Protein AF-A0A920S2T4-F1 (afdb_monomer)

Foldseek 3Di:
DVVVVVVVVVVVVVVVVVCVVVVVDDCVPPDDDPDPDPDDDDDDDPDDDPVPPQCVVCVPQPDDPSHDRDDPDPDD

Mean predicted aligned error: 8.11 Å

Secondary structure (DSSP, 8-state):
-HHHHHHHHHHHHHHHHHHGGGGGS--TT-PPP--SS--PPPP-------TT-HHHHHTT-SSB-SSSB----S--

pLDDT: mean 90.24, std 6.74, range [63.22, 97.38]

Nearest PDB structures (foldseek):
  2g5i-assembly1_C  TM=8.599E-01  e=1.525E-02  Staphylococcus aureus
  3ip4-assembly1_C  TM=8.268E-01  e=2.728E-02  Staphylococcus aureus subsp. aureus Mu50

Radius of gyration: 23.76 Å; Cα contacts (8 Å, |Δi|>4): 13; chains: 1; bounding box: 53×22×48 Å

Solvent-accessible surface area (backbone atoms only — not comparable to full-atom values): 5457 Å² total; per-residue (Å²): 113,71,69,60,54,55,51,49,52,52,51,51,53,51,52,52,63,60,56,55,61,60,71,78,58,90,55,96,88,58,81,85,87,87,62,96,64,95,68,77,89,82,84,76,81,99,69,91,79,81,80,82,51,60,70,70,71,51,67,80,45,95,46,85,66,92,80,55,85,74,72,84,80,94,69,135

Structure (mmCIF, N/CA/C/O backbone):
data_AF-A0A920S2T4-F1
#
_entry.id   AF-A0A920S2T4-F1
#
loop_
_atom_site.group_PDB
_atom_site.id
_atom_site.type_symbol
_atom_site.label_atom_id
_atom_site.label_alt_id
_atom_site.label_comp_id
_atom_site.label_asym_id
_atom_site.label_entity_id
_atom_site.label_seq_id
_atom_site.pdbx_PDB_ins_code
_atom_site.Cartn_x
_atom_site.Cartn_y
_atom_site.Cartn_z
_atom_site.occupancy
_atom_site.B_iso_or_equiv
_atom_site.auth_seq_id
_atom_site.auth_comp_id
_atom_site.auth_asym_id
_atom_site.auth_atom_id
_atom_site.pdbx_PDB_model_num
ATOM 1 N N . MET A 1 1 ? 16.030 8.143 18.321 1.00 63.31 1 MET A N 1
ATOM 2 C CA . MET A 1 1 ? 15.169 6.987 17.975 1.00 63.31 1 MET A CA 1
ATOM 3 C C . MET A 1 1 ? 14.093 6.715 19.037 1.00 63.31 1 MET A C 1
ATOM 5 O O . MET A 1 1 ? 12.924 6.867 18.716 1.00 63.31 1 MET A O 1
ATOM 9 N N . LYS A 1 2 ? 14.447 6.456 20.311 1.00 68.44 2 LYS A N 1
ATOM 10 C CA . LYS A 1 2 ? 13.487 6.144 21.402 1.00 68.44 2 LYS A CA 1
ATOM 11 C C . LYS A 1 2 ? 12.329 7.149 21.590 1.00 68.44 2 LYS A C 1
ATOM 13 O O . LYS A 1 2 ? 11.190 6.728 21.730 1.00 68.44 2 LYS A O 1
ATOM 18 N N . ARG A 1 3 ? 12.578 8.467 21.521 1.00 76.00 3 ARG A N 1
ATOM 19 C CA . ARG A 1 3 ? 11.519 9.495 21.690 1.00 76.00 3 ARG A CA 1
ATOM 20 C C . ARG A 1 3 ? 10.440 9.455 20.596 1.00 76.00 3 ARG A C 1
ATOM 22 O O . ARG A 1 3 ? 9.270 9.636 20.905 1.00 76.00 3 ARG A O 1
ATOM 29 N N . LYS A 1 4 ? 10.825 9.184 19.340 1.00 82.38 4 LYS A N 1
ATOM 30 C CA . LYS A 1 4 ? 9.878 9.078 18.213 1.00 82.38 4 LYS A CA 1
ATOM 31 C C . LYS A 1 4 ? 8.949 7.872 18.375 1.00 82.38 4 LYS A C 1
ATOM 33 O O . LYS A 1 4 ? 7.768 7.985 18.091 1.00 82.38 4 LYS A O 1
ATOM 38 N N . LEU A 1 5 ? 9.474 6.754 18.879 1.00 89.06 5 LEU A N 1
ATOM 39 C CA . LEU A 1 5 ? 8.694 5.537 19.110 1.00 89.06 5 LEU A CA 1
ATOM 40 C C . LEU A 1 5 ? 7.650 5.725 20.220 1.00 89.06 5 LEU A C 1
ATOM 42 O O . LEU A 1 5 ? 6.507 5.308 20.068 1.00 89.06 5 LEU A O 1
ATOM 46 N N . VAL A 1 6 ? 8.024 6.411 21.304 1.00 92.56 6 VAL A N 1
ATOM 47 C CA . VAL A 1 6 ? 7.098 6.735 22.403 1.00 92.56 6 VAL A CA 1
ATOM 48 C C . VAL A 1 6 ? 5.990 7.684 21.939 1.00 9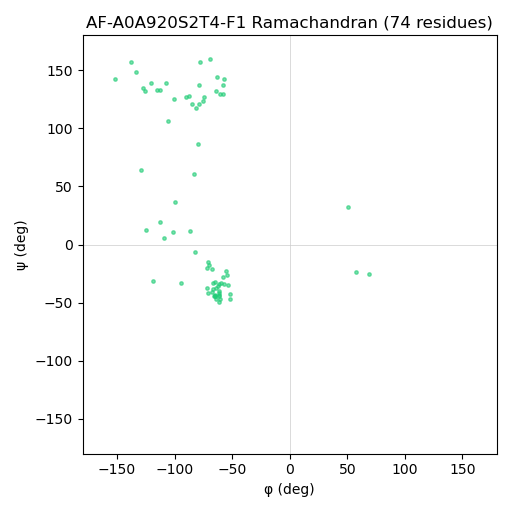2.56 6 VAL A C 1
ATOM 50 O O . VAL A 1 6 ? 4.825 7.443 22.241 1.00 92.56 6 VAL A O 1
A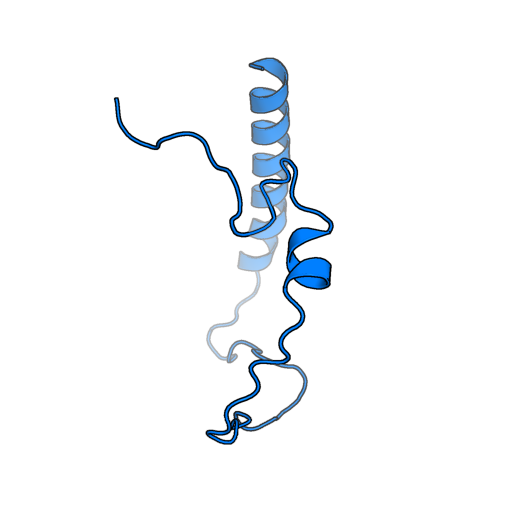TOM 53 N N . ALA A 1 7 ? 6.333 8.729 21.178 1.00 92.88 7 ALA A N 1
ATOM 54 C CA . ALA A 1 7 ? 5.343 9.648 20.615 1.00 92.88 7 ALA A CA 1
ATOM 55 C C . ALA A 1 7 ? 4.373 8.924 19.664 1.00 92.88 7 ALA A C 1
ATOM 57 O O . ALA A 1 7 ? 3.166 8.993 19.863 1.00 92.88 7 ALA A O 1
ATOM 58 N N . LEU A 1 8 ? 4.894 8.131 18.720 1.00 95.31 8 LEU A N 1
ATOM 59 C CA 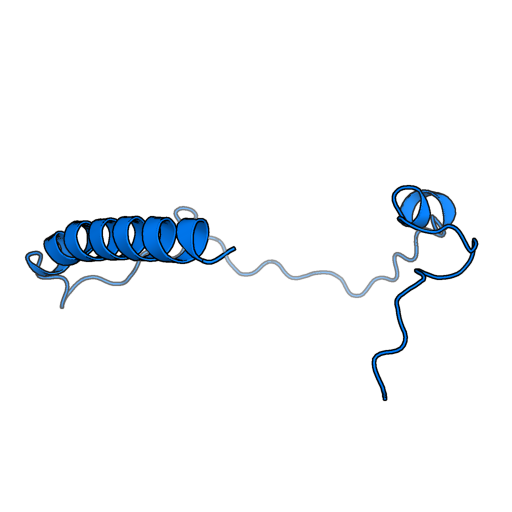. LEU A 1 8 ? 4.072 7.376 17.771 1.00 95.31 8 LEU A CA 1
ATOM 60 C C . LEU A 1 8 ? 3.153 6.363 18.463 1.00 95.31 8 LEU A C 1
ATOM 62 O O . LEU A 1 8 ? 2.001 6.217 18.076 1.00 95.31 8 LEU A O 1
ATOM 66 N N . SER A 1 9 ? 3.642 5.680 19.501 1.00 95.69 9 SER A N 1
ATOM 67 C CA . SER A 1 9 ? 2.825 4.753 20.290 1.00 95.69 9 SER A CA 1
ATOM 68 C C . SER A 1 9 ? 1.653 5.470 20.970 1.00 95.69 9 SER A C 1
ATOM 70 O O . SER A 1 9 ? 0.521 4.978 20.948 1.00 95.69 9 SER A O 1
ATOM 72 N N . LYS A 1 10 ? 1.894 6.667 21.522 1.00 96.12 10 LYS A N 1
ATOM 73 C CA . LYS A 1 10 ? 0.847 7.496 22.131 1.00 96.12 10 LYS A CA 1
ATOM 74 C C . LYS A 1 10 ? -0.187 7.945 21.098 1.00 96.12 10 LYS A C 1
ATOM 76 O O . LYS A 1 10 ? -1.384 7.815 21.353 1.00 96.12 10 LYS A O 1
ATOM 81 N N . ASP A 1 11 ? 0.267 8.427 19.946 1.00 96.06 11 ASP A N 1
ATOM 82 C CA . ASP A 1 11 ? -0.613 8.896 18.874 1.00 96.06 11 ASP A CA 1
ATOM 83 C C . ASP A 1 11 ? -1.447 7.741 18.302 1.00 96.06 11 ASP A C 1
ATOM 85 O O . ASP A 1 11 ? -2.665 7.861 18.179 1.00 96.06 11 ASP A O 1
ATOM 89 N N . LEU A 1 12 ? -0.829 6.578 18.063 1.00 96.56 12 LEU A N 1
ATOM 90 C CA . LEU A 1 12 ? -1.522 5.370 17.610 1.00 96.56 12 LEU A CA 1
ATOM 91 C C . LEU A 1 12 ? -2.567 4.900 18.627 1.00 96.56 12 LEU A C 1
ATOM 93 O O . LEU A 1 12 ? -3.693 4.581 18.254 1.00 96.56 12 LEU A O 1
ATOM 97 N N . SER A 1 13 ? -2.226 4.913 19.917 1.00 96.75 13 SER A N 1
ATOM 98 C CA . SER A 1 13 ? -3.168 4.563 20.988 1.00 96.75 13 SER A CA 1
ATOM 99 C C . SER A 1 13 ? -4.362 5.521 21.034 1.00 96.75 13 SER A C 1
ATOM 101 O O . SER A 1 13 ? -5.481 5.098 21.308 1.00 96.75 13 SER A O 1
ATOM 103 N N . SER A 1 14 ? -4.142 6.809 20.753 1.00 97.19 14 SER A N 1
ATOM 104 C CA . SER A 1 14 ? -5.210 7.810 20.652 1.00 97.19 14 SER A CA 1
ATOM 105 C C . SER A 1 14 ? -6.136 7.538 19.461 1.00 97.19 14 SER A C 1
ATOM 107 O O . SER A 1 14 ? -7.357 7.552 19.613 1.00 97.19 14 SER A O 1
ATOM 109 N N . ILE A 1 15 ? -5.565 7.218 18.293 1.00 97.38 15 ILE A N 1
ATOM 110 C CA . ILE A 1 15 ? -6.325 6.863 17.083 1.00 97.38 15 ILE A CA 1
ATOM 111 C C . ILE A 1 15 ? -7.176 5.611 17.327 1.00 97.38 15 ILE A C 1
ATOM 113 O O . ILE A 1 15 ? -8.359 5.614 16.995 1.00 97.38 15 ILE A O 1
ATOM 117 N N . MET A 1 16 ? -6.619 4.575 17.964 1.00 96.69 16 MET A N 1
ATOM 118 C CA . MET A 1 16 ? -7.372 3.355 18.283 1.00 96.69 16 MET A CA 1
ATOM 119 C C . MET A 1 16 ? -8.569 3.643 19.198 1.00 96.69 16 MET A C 1
ATOM 121 O O . MET A 1 16 ? -9.687 3.252 18.874 1.00 96.69 16 MET A O 1
ATOM 125 N N . ARG A 1 17 ? -8.373 4.422 20.272 1.00 96.56 17 ARG A N 1
ATOM 126 C CA . ARG A 1 17 ? -9.468 4.850 21.168 1.00 96.56 17 ARG A CA 1
ATOM 127 C C . ARG A 1 17 ? -10.547 5.657 20.447 1.00 96.56 17 ARG A C 1
ATOM 129 O O . ARG A 1 17 ? -11.713 5.611 20.822 1.00 96.56 17 ARG A O 1
ATOM 136 N N . PHE A 1 18 ? -10.173 6.437 19.436 1.00 96.44 18 PHE A N 1
ATOM 137 C CA . PHE A 1 18 ? -11.140 7.181 18.636 1.00 96.44 18 PHE A CA 1
ATOM 138 C C . PHE A 1 18 ? -11.978 6.253 17.740 1.00 96.44 18 PHE A C 1
ATOM 140 O O . PHE A 1 18 ? -13.191 6.436 17.660 1.00 96.44 18 PHE A O 1
ATOM 147 N N . ILE A 1 19 ? -11.352 5.246 17.119 1.00 96.31 19 ILE A N 1
ATOM 148 C CA . ILE A 1 19 ? -12.021 4.256 16.255 1.00 96.31 19 ILE A CA 1
ATOM 149 C C . ILE A 1 19 ? -12.987 3.367 17.051 1.00 96.31 19 ILE A C 1
ATOM 151 O O . ILE A 1 19 ? -14.039 3.010 16.527 1.00 96.31 19 ILE A O 1
ATOM 155 N N . GLU A 1 20 ? -12.690 3.062 18.320 1.00 95.31 20 GLU A N 1
ATOM 156 C CA . GLU A 1 20 ? -13.554 2.248 19.195 1.00 95.31 20 GLU A CA 1
ATOM 157 C C . GLU A 1 20 ? -14.996 2.770 19.305 1.00 95.31 20 GLU A C 1
ATOM 159 O O . GLU A 1 20 ? -15.912 1.970 19.481 1.00 95.31 20 GLU A O 1
ATOM 164 N N . LYS A 1 21 ? -15.226 4.077 19.111 1.00 94.31 21 LYS A N 1
ATOM 165 C CA . LYS A 1 21 ? -16.575 4.670 19.070 1.00 94.31 21 LYS A CA 1
ATOM 166 C C . LYS A 1 21 ? -17.471 4.056 17.989 1.00 94.31 21 LYS A C 1
ATOM 168 O O . LYS A 1 21 ? -18.686 4.031 18.141 1.00 94.31 21 LYS A O 1
ATOM 173 N N . LEU A 1 22 ? -16.894 3.538 16.901 1.00 92.75 22 LEU A N 1
ATOM 174 C CA . LEU A 1 22 ? -17.655 2.884 15.831 1.00 92.75 22 LEU A CA 1
ATOM 175 C C . LEU A 1 22 ? -18.303 1.566 16.285 1.00 92.75 22 LEU A C 1
ATOM 177 O O . LEU A 1 22 ? -19.290 1.153 15.683 1.00 92.75 22 LEU A O 1
ATOM 181 N N . ASN A 1 23 ? -17.804 0.938 17.357 1.00 92.69 23 ASN A N 1
ATOM 182 C CA . ASN A 1 23 ? -18.373 -0.297 17.908 1.00 92.69 23 ASN A CA 1
ATOM 183 C C . ASN A 1 23 ? -19.731 -0.081 18.600 1.00 92.69 23 ASN A C 1
ATOM 185 O O . ASN A 1 23 ? -20.446 -1.046 18.856 1.00 92.69 23 ASN A O 1
ATOM 189 N N . GLU A 1 24 ? -20.104 1.166 18.908 1.00 93.12 24 GLU A N 1
ATOM 190 C CA . GLU A 1 24 ? -21.420 1.503 19.473 1.00 93.12 24 GLU A CA 1
ATOM 191 C C . GLU A 1 24 ? -22.556 1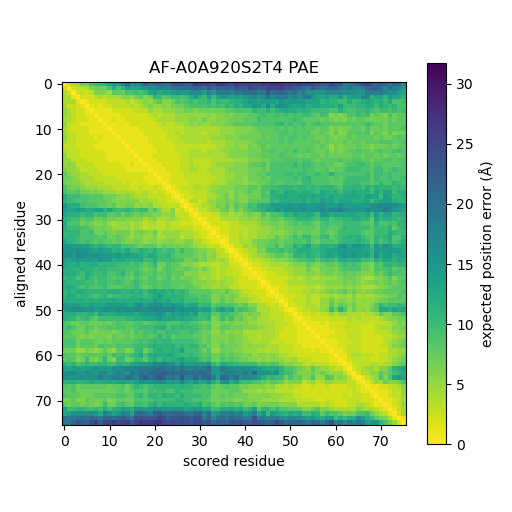.319 18.445 1.00 93.12 24 GLU A C 1
ATOM 193 O O . GLU A 1 24 ? -23.731 1.225 18.808 1.00 93.12 24 GLU A O 1
ATOM 198 N N . LEU A 1 25 ? -22.217 1.247 17.153 1.00 91.12 25 LEU A N 1
ATOM 199 C CA . LEU A 1 25 ? -23.167 1.087 16.059 1.00 91.12 25 LEU A CA 1
ATOM 200 C C . LEU A 1 25 ? -23.408 -0.400 15.756 1.00 91.12 25 LEU A C 1
ATOM 202 O O . LEU A 1 25 ? -22.479 -1.153 15.476 1.00 91.12 25 LEU A O 1
ATOM 206 N N . LYS A 1 26 ? -24.678 -0.821 15.736 1.00 90.88 26 LYS A N 1
ATOM 207 C CA . LYS A 1 26 ? -25.069 -2.178 15.315 1.00 90.88 26 LYS A CA 1
ATOM 208 C C . LYS A 1 26 ? -25.064 -2.289 13.789 1.00 90.88 26 LYS A C 1
ATOM 210 O O . LYS A 1 26 ? -25.825 -1.583 13.130 1.00 90.88 26 LYS A O 1
ATOM 215 N N . ASN A 1 27 ? -24.266 -3.203 13.234 1.00 90.38 27 ASN A N 1
ATOM 216 C CA . ASN A 1 27 ? -24.114 -3.406 11.785 1.00 90.38 27 ASN A CA 1
ATOM 217 C C . ASN A 1 27 ? -24.394 -4.853 11.312 1.00 90.38 27 ASN A C 1
ATOM 219 O O . ASN A 1 27 ? -24.162 -5.166 10.146 1.00 90.38 27 ASN A O 1
ATOM 223 N N . ASP A 1 28 ? -24.984 -5.703 12.166 1.00 90.25 28 ASP A N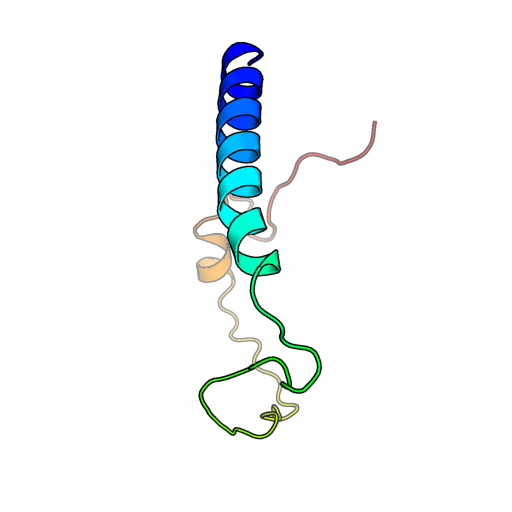 1
ATOM 224 C CA . ASP A 1 28 ? -25.221 -7.144 11.920 1.00 90.25 28 ASP A CA 1
ATOM 225 C C . ASP A 1 28 ? -26.006 -7.465 10.634 1.00 90.25 28 ASP A C 1
ATOM 227 O O . ASP A 1 28 ? -25.958 -8.581 10.122 1.00 90.25 28 ASP A O 1
ATOM 231 N N . LYS A 1 29 ? -26.778 -6.500 10.121 1.00 90.12 29 LYS A N 1
ATOM 232 C CA . LYS A 1 29 ? -27.662 -6.665 8.955 1.00 90.12 29 LYS A CA 1
ATOM 233 C C . LYS A 1 29 ? -27.180 -5.921 7.708 1.00 90.12 29 LYS A C 1
ATOM 235 O O . LYS A 1 29 ? -27.908 -5.876 6.720 1.00 90.12 29 LYS A O 1
ATOM 240 N N . THR A 1 30 ? -25.996 -5.309 7.745 1.00 90.25 30 THR A N 1
ATOM 241 C CA . THR A 1 30 ? -25.468 -4.508 6.630 1.00 90.25 30 THR A CA 1
ATOM 242 C C . THR A 1 30 ? -24.251 -5.169 6.006 1.00 90.25 30 THR A C 1
ATOM 244 O O . THR A 1 30 ? -23.328 -5.570 6.709 1.00 90.25 30 THR A O 1
ATOM 247 N N . THR A 1 31 ? -24.224 -5.259 4.677 1.00 89.94 31 THR A N 1
ATOM 248 C CA . THR A 1 31 ? -23.051 -5.738 3.939 1.00 89.94 31 THR A CA 1
ATOM 249 C C . THR A 1 31 ? -22.002 -4.627 3.833 1.00 89.94 31 THR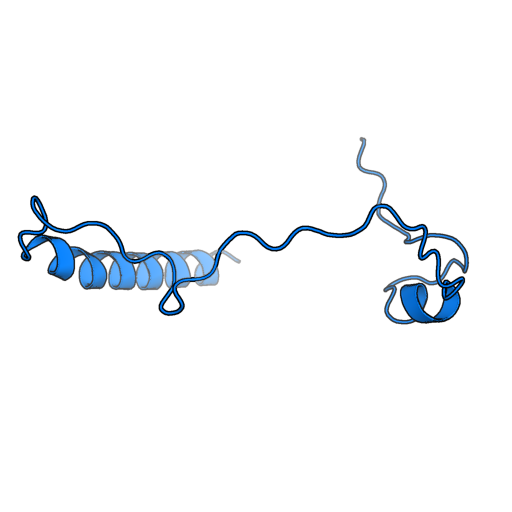 A C 1
ATOM 251 O O . THR A 1 31 ? -22.375 -3.495 3.511 1.00 89.94 31 THR A O 1
ATOM 254 N N . PRO A 1 32 ? -20.704 -4.915 4.036 1.00 91.75 32 PRO A N 1
ATOM 255 C CA . PRO A 1 32 ? -19.646 -3.927 3.848 1.00 91.75 32 PRO A CA 1
ATOM 256 C C . PRO A 1 32 ? -19.634 -3.358 2.426 1.00 91.75 32 PRO A C 1
ATOM 258 O O . PRO A 1 32 ? -19.750 -4.097 1.447 1.00 91.75 32 PRO A O 1
ATOM 261 N N . LEU A 1 33 ? -19.458 -2.043 2.309 1.00 91.81 33 LEU A N 1
ATOM 262 C CA . LEU A 1 33 ? -19.318 -1.375 1.019 1.00 91.81 33 LEU A CA 1
ATOM 263 C C . LEU A 1 33 ? -17.877 -1.516 0.511 1.00 91.81 33 LEU A C 1
ATOM 265 O O . LEU A 1 33 ? -16.949 -1.014 1.141 1.00 91.81 33 LEU A O 1
ATOM 269 N N . THR A 1 34 ? -17.687 -2.179 -0.631 1.00 90.31 34 THR A N 1
ATOM 270 C CA . THR A 1 34 ? -16.357 -2.422 -1.228 1.00 90.31 34 THR A CA 1
ATOM 271 C C . THR A 1 34 ? -15.965 -1.381 -2.276 1.00 90.31 34 THR A C 1
ATOM 273 O O . THR A 1 34 ? -14.792 -1.046 -2.413 1.00 90.31 34 THR A O 1
ATOM 276 N N . SER A 1 35 ? -16.940 -0.853 -3.014 1.00 90.75 35 SER A N 1
ATOM 277 C CA . SER A 1 35 ? -16.774 0.187 -4.026 1.00 90.75 35 SER A CA 1
ATOM 278 C C . SER A 1 35 ? -18.068 0.987 -4.124 1.00 90.75 35 SER A C 1
ATOM 280 O O . SER A 1 35 ? -19.157 0.424 -4.052 1.00 90.75 35 SER A O 1
ATOM 282 N N . ILE A 1 36 ? -17.953 2.298 -4.326 1.00 92.69 36 ILE A N 1
ATOM 283 C CA . ILE A 1 36 ? -19.102 3.165 -4.632 1.00 92.69 36 ILE A CA 1
ATOM 284 C C . ILE A 1 36 ? -19.642 2.942 -6.052 1.00 92.69 36 ILE A C 1
ATOM 286 O O . ILE A 1 36 ? -20.782 3.287 -6.346 1.00 92.69 36 ILE A O 1
ATOM 290 N N . ILE A 1 37 ? -18.820 2.371 -6.936 1.00 90.31 37 ILE A N 1
ATOM 291 C CA . ILE A 1 37 ? -19.187 2.037 -8.309 1.00 90.31 37 ILE A CA 1
ATOM 292 C C . ILE A 1 37 ? -19.494 0.547 -8.359 1.00 90.31 37 ILE A C 1
ATOM 294 O O . ILE A 1 37 ? -18.643 -0.277 -8.013 1.00 90.31 37 ILE A O 1
ATOM 298 N N . ASN A 1 38 ? -20.684 0.211 -8.850 1.00 85.19 38 ASN A N 1
ATOM 299 C CA . ASN A 1 38 ? -21.045 -1.163 -9.156 1.00 85.19 38 ASN A CA 1
ATOM 300 C C . ASN A 1 38 ? -20.431 -1.564 -10.506 1.00 85.19 38 ASN A C 1
ATOM 302 O O . ASN A 1 38 ? -21.043 -1.382 -11.557 1.00 85.19 38 ASN A O 1
ATOM 306 N N . ALA A 1 39 ? -19.186 -2.033 -10.472 1.00 87.06 39 ALA A N 1
ATOM 307 C CA . ALA A 1 39 ? -18.440 -2.455 -11.649 1.00 87.06 39 ALA A CA 1
ATOM 308 C C . ALA A 1 39 ? -18.039 -3.925 -11.530 1.00 87.06 39 ALA A C 1
ATOM 310 O O . ALA A 1 39 ? -17.598 -4.386 -10.477 1.00 87.06 39 ALA A O 1
ATOM 311 N N . SER A 1 40 ? -18.156 -4.650 -12.639 1.00 89.62 40 SER A N 1
ATOM 312 C CA . SER A 1 40 ? -17.572 -5.979 -12.767 1.00 89.62 40 SER A CA 1
ATOM 313 C C . SER A 1 40 ? -16.046 -5.895 -12.824 1.00 89.62 40 SER A C 1
ATOM 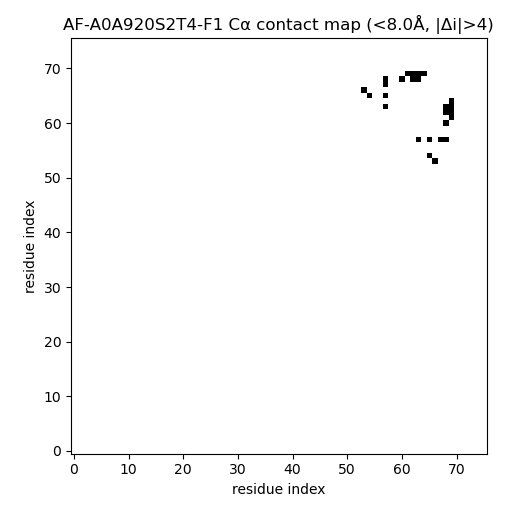315 O O . SER A 1 40 ? -15.470 -4.865 -13.188 1.00 89.62 40 SER A O 1
ATOM 317 N N . LEU A 1 41 ? -15.377 -7.007 -12.514 1.00 91.44 41 LEU A N 1
ATOM 318 C CA . LEU A 1 41 ? -13.933 -7.117 -12.697 1.00 91.44 41 LEU A CA 1
ATOM 319 C C . LEU A 1 41 ? -13.569 -6.861 -14.163 1.00 91.44 41 LEU A C 1
ATOM 321 O O . LEU A 1 41 ? -14.146 -7.456 -15.074 1.00 91.44 41 LEU A O 1
ATOM 325 N N . LYS A 1 42 ? -12.602 -5.968 -14.381 1.00 91.81 42 LYS A N 1
ATOM 326 C CA . LYS A 1 42 ? -12.066 -5.686 -15.709 1.00 91.81 42 LYS A CA 1
ATOM 327 C C . LYS A 1 42 ? -10.973 -6.699 -16.030 1.00 91.81 42 LYS A C 1
ATOM 329 O O . LYS A 1 42 ? -9.975 -6.780 -15.317 1.00 91.81 42 LYS A O 1
ATOM 334 N N . THR A 1 43 ? -11.154 -7.448 -17.108 1.00 94.56 43 THR A N 1
ATOM 335 C CA . THR A 1 43 ? -10.114 -8.319 -17.654 1.00 94.56 43 THR A CA 1
ATOM 336 C C . THR A 1 43 ? -9.083 -7.502 -18.436 1.00 94.56 43 THR A C 1
ATOM 338 O O . THR A 1 43 ? -9.346 -6.383 -18.885 1.00 94.56 43 THR A O 1
ATOM 341 N N . ARG A 1 44 ? -7.877 -8.055 -18.566 1.00 96.00 44 ARG A N 1
ATOM 342 C CA . ARG A 1 44 ? -6.800 -7.518 -19.401 1.00 96.00 44 ARG A CA 1
ATOM 343 C C . ARG A 1 44 ? -6.523 -8.530 -20.507 1.00 96.00 44 ARG A C 1
ATOM 345 O O . ARG A 1 44 ? -6.359 -9.705 -20.192 1.00 96.00 44 ARG A O 1
ATOM 352 N N . ASP A 1 45 ? -6.423 -8.062 -21.745 1.00 95.62 45 ASP A N 1
ATOM 353 C CA . ASP A 1 45 ? -6.010 -8.891 -22.879 1.00 95.62 45 ASP A CA 1
ATOM 354 C C . ASP A 1 45 ? -4.577 -9.403 -22.687 1.00 95.62 45 ASP A C 1
ATOM 356 O O . ASP A 1 45 ? -3.719 -8.701 -22.129 1.00 95.62 45 ASP A O 1
ATOM 360 N N . ASP A 1 46 ? -4.316 -10.630 -23.135 1.00 95.94 46 ASP A N 1
ATOM 361 C CA . ASP A 1 46 ? -3.010 -11.279 -23.008 1.00 95.94 46 ASP A CA 1
ATOM 362 C C . ASP A 1 46 ? -2.040 -10.855 -24.120 1.00 95.94 46 ASP A C 1
ATOM 364 O O . ASP A 1 46 ? -1.571 -11.655 -24.922 1.00 95.94 46 ASP A O 1
ATOM 368 N N . ASP A 1 47 ? -1.751 -9.555 -24.161 1.00 96.06 47 ASP A N 1
ATOM 369 C CA . ASP A 1 47 ? -0.853 -8.958 -25.146 1.00 96.06 47 ASP A CA 1
ATOM 370 C C . ASP A 1 47 ? 0.481 -8.540 -24.519 1.00 96.06 47 ASP A C 1
ATOM 372 O O . ASP A 1 47 ? 0.532 -7.933 -23.441 1.00 96.06 47 ASP A O 1
ATOM 376 N N . VAL A 1 48 ? 1.578 -8.780 -25.241 1.00 93.75 48 VAL A N 1
ATOM 377 C CA . VAL A 1 48 ? 2.925 -8.352 -24.836 1.00 93.75 48 VAL A CA 1
ATOM 378 C C . VAL A 1 48 ? 3.095 -6.844 -25.054 1.00 93.75 48 VAL A C 1
ATOM 380 O O . VAL A 1 48 ? 2.976 -6.345 -26.171 1.00 93.75 48 VAL A O 1
ATOM 383 N N . LYS A 1 49 ? 3.440 -6.110 -23.987 1.00 90.56 49 LYS A N 1
ATOM 384 C CA . LYS A 1 49 ? 3.691 -4.654 -24.004 1.00 90.56 49 LYS A CA 1
ATOM 385 C C . LYS A 1 49 ? 5.026 -4.303 -23.335 1.00 90.56 49 LYS A C 1
ATOM 387 O O . LYS A 1 49 ? 5.054 -3.634 -22.310 1.00 90.56 49 LYS A O 1
ATOM 392 N N . ASP A 1 50 ? 6.131 -4.768 -23.917 1.00 88.12 50 ASP A N 1
ATOM 393 C CA . ASP A 1 50 ? 7.491 -4.616 -23.359 1.00 88.12 50 ASP A CA 1
ATOM 394 C C . ASP A 1 50 ? 7.973 -3.150 -23.274 1.00 88.12 50 ASP A C 1
ATOM 396 O O . ASP A 1 50 ? 8.713 -2.772 -22.371 1.00 88.12 50 ASP A O 1
ATOM 400 N N . GLY A 1 51 ? 7.546 -2.289 -24.202 1.00 91.56 51 GLY A N 1
ATOM 401 C CA . GLY A 1 51 ? 7.829 -0.847 -24.184 1.00 91.56 51 GLY A CA 1
ATOM 402 C C . GLY A 1 51 ? 9.291 -0.440 -24.436 1.00 91.56 51 GLY A C 1
ATOM 403 O O . GLY A 1 51 ? 9.513 0.663 -24.921 1.00 91.56 51 GLY A O 1
ATOM 404 N N . LYS A 1 52 ? 10.290 -1.294 -24.166 1.00 90.75 52 LYS A N 1
ATOM 405 C CA . LYS A 1 52 ? 11.734 -1.034 -24.365 1.00 90.75 52 LYS A CA 1
ATOM 406 C C . LYS A 1 52 ? 12.235 0.289 -23.754 1.00 90.75 52 LYS A C 1
ATOM 408 O O . LYS A 1 52 ? 13.171 0.902 -24.256 1.00 90.75 52 LYS A O 1
ATOM 413 N N . ILE A 1 53 ? 11.641 0.726 -22.642 1.00 92.81 53 ILE A N 1
ATOM 414 C CA . ILE A 1 53 ? 11.890 2.032 -21.998 1.00 92.81 53 ILE A CA 1
ATOM 415 C C . ILE A 1 53 ? 12.848 1.962 -20.793 1.00 92.81 53 ILE A C 1
ATOM 417 O O . ILE A 1 53 ? 12.660 2.668 -19.801 1.00 92.81 53 ILE A O 1
ATOM 421 N N . ARG A 1 54 ? 13.879 1.110 -20.847 1.00 90.94 54 ARG A N 1
ATOM 422 C CA . ARG A 1 54 ? 14.786 0.848 -19.707 1.00 90.94 54 ARG A CA 1
ATOM 423 C C . ARG A 1 54 ? 15.365 2.123 -19.087 1.00 90.94 54 ARG A C 1
ATOM 425 O O . ARG A 1 54 ? 15.296 2.288 -17.872 1.00 90.94 54 ARG A O 1
ATOM 432 N N . ASP A 1 55 ? 15.866 3.037 -19.911 1.00 90.94 55 ASP A N 1
ATOM 433 C CA . ASP A 1 55 ? 16.478 4.282 -19.432 1.00 90.94 55 ASP A CA 1
ATOM 434 C C . ASP A 1 55 ? 15.484 5.159 -18.656 1.00 90.94 55 ASP A C 1
ATOM 436 O O . ASP A 1 55 ? 15.848 5.814 -17.681 1.00 90.94 55 ASP A O 1
ATOM 440 N N . GLN A 1 56 ? 14.204 5.141 -19.048 1.00 92.50 56 GLN A N 1
ATOM 441 C CA . GLN A 1 56 ? 13.149 5.870 -18.340 1.00 92.50 56 GLN A CA 1
ATOM 442 C C . GLN A 1 56 ? 12.816 5.211 -16.998 1.00 92.50 56 GLN A C 1
ATOM 444 O O . GLN A 1 56 ? 12.589 5.916 -16.017 1.00 92.50 56 GLN A O 1
ATOM 449 N N . ILE A 1 57 ? 12.827 3.876 -16.944 1.00 90.94 57 ILE A N 1
ATOM 450 C CA . ILE A 1 57 ? 12.582 3.101 -15.719 1.00 90.94 57 ILE A CA 1
ATOM 451 C C . ILE A 1 57 ? 13.694 3.351 -14.689 1.00 90.94 57 ILE A C 1
ATOM 453 O O . ILE A 1 57 ? 13.410 3.570 -13.513 1.00 90.94 57 ILE A O 1
ATOM 457 N N . LEU A 1 58 ? 14.958 3.363 -15.125 1.00 92.38 58 LEU A N 1
ATOM 458 C CA . LEU A 1 58 ? 16.117 3.520 -14.238 1.00 92.38 58 LEU A CA 1
ATOM 459 C C . LEU A 1 58 ? 16.424 4.977 -13.862 1.00 92.38 58 LEU A C 1
ATOM 461 O O . LEU A 1 58 ? 17.271 5.215 -13.002 1.00 92.38 58 LEU A O 1
ATOM 465 N N . LYS A 1 59 ? 15.729 5.957 -14.453 1.00 93.31 59 LYS A N 1
ATOM 466 C CA . LYS A 1 59 ? 15.987 7.396 -14.264 1.00 93.31 59 LYS A CA 1
ATOM 467 C C . LYS A 1 59 ? 16.011 7.840 -12.795 1.00 93.31 59 LYS A C 1
ATOM 469 O O . LYS A 1 59 ? 16.779 8.731 -12.451 1.00 93.31 59 LYS A O 1
ATOM 474 N N . ASN A 1 60 ? 15.173 7.236 -11.950 1.00 92.69 60 ASN A N 1
ATOM 475 C CA . ASN A 1 60 ? 15.060 7.570 -10.524 1.00 92.69 60 ASN A CA 1
ATOM 476 C C . ASN A 1 60 ? 15.788 6.568 -9.610 1.00 92.69 60 ASN A C 1
ATOM 478 O O . ASN A 1 60 ? 15.575 6.586 -8.398 1.00 92.69 60 ASN A O 1
ATOM 482 N N .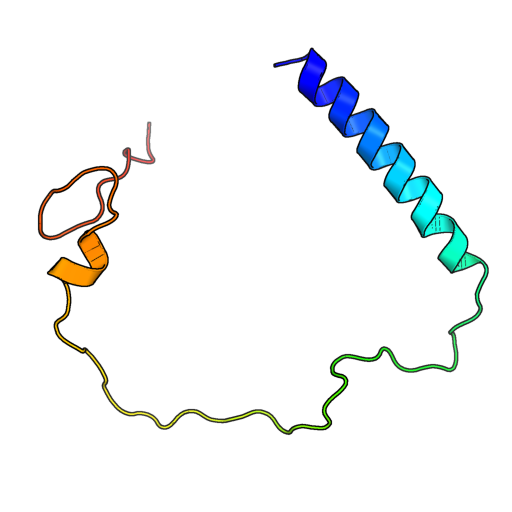 SER A 1 61 ? 16.599 5.665 -10.169 1.00 92.56 61 SER A N 1
ATOM 483 C CA . SER A 1 61 ? 17.364 4.710 -9.368 1.00 92.56 61 SER A CA 1
ATOM 484 C C . SER A 1 61 ? 18.372 5.457 -8.479 1.00 92.56 61 SER A C 1
ATOM 486 O O . SER A 1 61 ? 19.093 6.313 -8.999 1.00 92.56 61 SER A O 1
ATOM 488 N N . PRO A 1 62 ? 18.466 5.142 -7.170 1.00 90.69 62 PRO A N 1
ATOM 489 C CA . PRO A 1 62 ? 19.442 5.764 -6.270 1.00 90.69 62 PRO A CA 1
ATOM 490 C C . PRO A 1 62 ? 20.891 5.586 -6.733 1.00 90.69 62 PRO A C 1
ATOM 492 O O . PRO A 1 62 ? 21.719 6.474 -6.552 1.00 90.69 62 PRO A O 1
ATOM 495 N N . GLU A 1 63 ? 21.181 4.443 -7.351 1.00 88.88 63 GLU A N 1
ATOM 496 C CA . GLU A 1 63 ? 22.475 4.119 -7.934 1.00 88.88 63 GLU A CA 1
ATOM 497 C C . GLU A 1 63 ? 22.277 3.677 -9.383 1.00 88.88 63 GLU A C 1
ATOM 499 O O . GLU A 1 63 ? 21.358 2.914 -9.703 1.00 88.88 63 GLU A O 1
ATOM 504 N N . ASN A 1 64 ? 23.119 4.194 -10.275 1.00 82.25 64 ASN A N 1
ATOM 505 C CA . ASN A 1 64 ? 22.987 3.973 -11.705 1.00 82.25 64 ASN A CA 1
ATOM 506 C C . ASN A 1 64 ? 24.055 2.992 -12.195 1.00 82.25 64 ASN A C 1
ATOM 508 O O . ASN A 1 64 ? 25.217 3.360 -12.346 1.00 82.25 64 ASN A O 1
ATOM 512 N N . ASN A 1 65 ? 23.631 1.764 -12.495 1.00 81.62 65 ASN A N 1
ATOM 513 C CA . ASN A 1 65 ? 24.454 0.755 -13.163 1.00 81.62 65 ASN A CA 1
ATOM 514 C C . ASN A 1 65 ? 23.940 0.431 -14.585 1.00 81.62 65 ASN A C 1
ATOM 516 O O . ASN A 1 65 ? 24.244 -0.624 -15.126 1.00 81.62 65 ASN A O 1
ATOM 520 N N . LYS A 1 66 ? 23.125 1.318 -15.188 1.00 77.44 66 LYS A N 1
ATOM 521 C CA . LYS A 1 66 ? 22.516 1.251 -16.543 1.00 77.44 66 LYS A CA 1
ATOM 522 C C . LYS A 1 66 ? 21.633 0.041 -16.884 1.00 77.44 66 LYS A C 1
ATOM 524 O O . LYS A 1 66 ? 20.782 0.147 -17.764 1.00 77.44 66 LYS A O 1
ATOM 529 N N . GLU A 1 67 ? 21.801 -1.089 -16.214 1.00 86.12 67 GLU A N 1
ATOM 530 C CA . GLU A 1 67 ? 21.117 -2.341 -16.538 1.00 86.12 67 GLU A CA 1
ATOM 531 C C . GLU A 1 67 ? 20.231 -2.843 -15.397 1.00 86.12 67 GLU A C 1
ATOM 533 O O . GLU A 1 67 ? 19.175 -3.418 -15.659 1.00 86.12 67 GLU A O 1
ATOM 538 N N . PHE A 1 68 ? 20.609 -2.572 -14.144 1.00 89.62 68 PHE A N 1
ATOM 539 C CA . PHE A 1 68 ? 19.947 -3.113 -12.957 1.00 89.62 68 PHE A CA 1
ATOM 540 C C . PHE A 1 68 ? 19.770 -2.059 -11.860 1.00 89.62 68 PHE A C 1
ATOM 542 O O . PHE A 1 68 ? 20.532 -1.093 -11.775 1.00 89.62 68 PHE A O 1
ATOM 549 N N . PHE A 1 69 ? 18.792 -2.291 -10.981 1.00 92.88 69 PHE A N 1
ATOM 550 C CA . PHE A 1 69 ? 18.715 -1.612 -9.690 1.00 92.88 69 PHE A CA 1
ATOM 551 C C . PHE A 1 69 ? 19.767 -2.201 -8.754 1.00 92.88 69 PHE A C 1
ATOM 553 O O . PHE A 1 69 ? 19.809 -3.416 -8.553 1.00 92.88 69 PHE A O 1
ATOM 560 N N . VAL A 1 70 ? 20.605 -1.347 -8.176 1.00 91.38 70 VAL A N 1
ATOM 561 C CA . VAL A 1 70 ? 21.612 -1.781 -7.207 1.00 91.38 70 VAL A CA 1
ATOM 562 C C .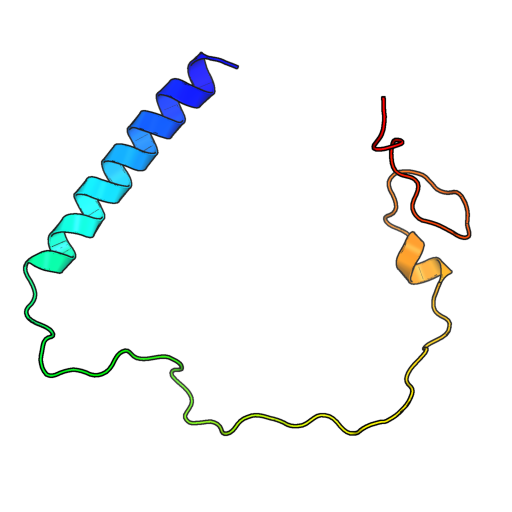 VAL A 1 70 ? 20.992 -1.792 -5.815 1.00 91.38 70 VAL A C 1
ATOM 564 O O . VAL A 1 70 ? 20.382 -0.812 -5.385 1.00 91.38 70 VAL A O 1
ATOM 567 N N . VAL A 1 71 ? 21.128 -2.919 -5.118 1.00 91.06 71 VAL A N 1
ATOM 568 C CA . VAL A 1 71 ? 20.663 -3.103 -3.740 1.00 91.06 71 VAL A CA 1
ATOM 569 C C . VAL A 1 71 ? 21.760 -3.773 -2.909 1.00 91.06 71 VAL A C 1
ATOM 571 O O . VAL A 1 71 ? 22.522 -4.579 -3.451 1.00 91.06 71 VAL A O 1
ATOM 574 N N . PRO A 1 72 ? 21.859 -3.480 -1.600 1.00 90.56 72 PRO A N 1
ATOM 575 C CA . PRO A 1 72 ? 22.773 -4.193 -0.718 1.00 90.56 72 PRO A CA 1
ATOM 576 C C . PRO A 1 72 ? 22.503 -5.702 -0.732 1.00 90.56 72 PRO A C 1
ATOM 578 O O . PRO A 1 72 ? 21.350 -6.138 -0.777 1.00 90.56 72 PRO A O 1
ATOM 581 N N . LYS A 1 73 ? 23.567 -6.507 -0.668 1.00 89.94 73 LYS A N 1
ATOM 582 C CA . LYS A 1 73 ? 23.459 -7.967 -0.569 1.00 89.94 73 LYS A CA 1
ATOM 583 C C . LYS A 1 73 ? 22.710 -8.341 0.721 1.00 89.94 73 LYS A C 1
ATOM 585 O O . LYS A 1 73 ? 23.072 -7.884 1.798 1.00 89.94 73 LYS A O 1
ATOM 590 N N . VAL A 1 74 ? 21.685 -9.188 0.603 1.00 85.12 74 VAL A N 1
ATOM 591 C CA . VAL A 1 74 ? 20.742 -9.541 1.693 1.00 85.12 74 VAL A CA 1
ATOM 592 C C . VAL A 1 74 ? 21.243 -10.712 2.567 1.00 85.12 74 VAL A C 1
ATOM 594 O O . VAL A 1 74 ? 20.499 -11.254 3.373 1.00 85.12 74 VAL A O 1
ATOM 597 N N . VAL A 1 75 ? 22.506 -11.120 2.436 1.00 79.88 75 VAL A N 1
ATOM 598 C CA . VAL A 1 75 ? 23.082 -12.252 3.185 1.00 79.88 75 VAL A CA 1
ATOM 599 C C . VAL A 1 75 ? 24.344 -11.816 3.918 1.00 79.88 75 VAL A C 1
ATOM 601 O O . VAL A 1 75 ? 25.206 -11.189 3.294 1.00 79.88 75 VAL A O 1
ATOM 604 N N . GLU A 1 76 ? 24.423 -12.178 5.201 1.00 63.22 76 GLU A N 1
ATOM 605 C CA . GLU A 1 76 ? 25.670 -12.255 5.979 1.00 63.22 76 GLU A CA 1
ATOM 606 C C . GLU A 1 76 ? 26.509 -13.462 5.542 1.00 63.22 76 GLU A C 1
ATOM 608 O O . GLU A 1 76 ? 25.920 -14.541 5.290 1.00 63.22 76 GLU A O 1
#

Sequence (76 aa):
MKRKLVALSKDLSSIMRFIEKLNELKNDKTTPLTSIINASLKTRDDDVKDGKIRDQILKNSPENNKEFFVVPKVVE